Protein AF-A0A813KGW4-F1 (afdb_monomer_lite)

Secondary structure (DSSP, 8-state):
--SEETTTTEE--EE----B-SSHHHH-TTS-TTTHHHHHHHHHHHPBPHHHHHHHHHHHHHSSGGGTS--SEE-TT--EE---GGGG-HHHHHHHHHHHHHHHHHHHHHHHHHHHTTSS---

Foldseek 3Di:
DAQADPVVRDGHEAEDAWQALPCCLVPPPPDDNVCSVVVNVVSVVGHDYPVSSVVQVVCLVPDPLRNVDSAHYAYNVRDGDDDPPCVVPPVSVVVVVVVVVVVCVVVVVVVVVVVVVVPPDDD

Structure (mmCIF, N/CA/C/O backbone):
data_AF-A0A813KGW4-F1
#
_entry.id   AF-A0A813KGW4-F1
#
loop_
_atom_site.group_PDB
_atom_site.id
_atom_site.type_symbol
_atom_site.label_atom_id
_atom_site.label_alt_id
_atom_site.label_comp_id
_atom_site.label_asym_id
_atom_site.label_entity_id
_atom_site.label_seq_id
_atom_site.pdbx_PDB_ins_code
_atom_site.Cartn_x
_atom_site.Cartn_y
_atom_site.Cartn_z
_atom_site.occupancy
_atom_site.B_iso_or_equiv
_atom_site.auth_seq_id
_atom_site.auth_comp_id
_atom_site.auth_asym_id
_atom_site.auth_atom_id
_atom_site.pdbx_PDB_model_num
ATOM 1 N N . MET A 1 1 ? 3.018 -9.235 -14.649 1.00 46.03 1 MET A N 1
ATOM 2 C CA . MET A 1 1 ? 4.415 -8.961 -14.248 1.00 46.03 1 MET A CA 1
ATOM 3 C C . MET A 1 1 ? 4.782 -9.861 -13.085 1.00 46.03 1 MET A C 1
ATOM 5 O O . MET A 1 1 ? 3.956 -10.038 -12.197 1.00 46.03 1 MET A O 1
ATOM 9 N N . ALA A 1 2 ? 5.957 -10.489 -13.125 1.00 46.50 2 ALA A N 1
ATOM 10 C CA . ALA A 1 2 ? 6.396 -11.385 -12.062 1.00 46.50 2 ALA A CA 1
ATOM 11 C C . ALA A 1 2 ? 6.727 -10.569 -10.803 1.00 46.50 2 ALA A C 1
ATOM 13 O O . ALA A 1 2 ? 7.551 -9.664 -10.851 1.00 46.50 2 ALA A O 1
ATOM 14 N N . SER A 1 3 ? 6.102 -10.908 -9.675 1.00 58.28 3 SER A N 1
ATOM 15 C CA . SER A 1 3 ? 6.381 -10.362 -8.337 1.00 58.28 3 SER A CA 1
ATOM 16 C C . SER A 1 3 ? 7.740 -10.804 -7.776 1.00 58.28 3 SER A C 1
ATOM 18 O O . SER A 1 3 ? 8.011 -10.622 -6.595 1.00 58.28 3 SER A O 1
ATOM 20 N N . HIS A 1 4 ? 8.585 -11.407 -8.610 1.00 56.16 4 HIS A N 1
ATOM 21 C CA . HIS A 1 4 ? 9.874 -11.971 -8.260 1.00 56.16 4 HIS A CA 1
ATOM 22 C C . HIS A 1 4 ? 10.875 -11.616 -9.360 1.00 56.16 4 HIS A C 1
ATOM 24 O O . HIS A 1 4 ? 10.611 -11.872 -10.535 1.00 56.16 4 HIS A O 1
ATOM 30 N N . HIS A 1 5 ? 11.995 -11.013 -8.973 1.00 59.47 5 HIS A N 1
ATOM 31 C CA . HIS A 1 5 ? 13.144 -10.729 -9.821 1.00 59.47 5 HIS A CA 1
ATOM 32 C C . HIS A 1 5 ? 14.159 -11.868 -9.636 1.00 59.47 5 HIS A C 1
ATOM 34 O O . HIS A 1 5 ? 14.980 -11.805 -8.715 1.00 59.47 5 HIS A O 1
ATOM 40 N N . PRO A 1 6 ? 14.103 -12.933 -10.461 1.00 57.66 6 PRO A N 1
ATOM 41 C CA . PRO A 1 6 ? 14.844 -14.171 -10.215 1.00 57.66 6 PRO A CA 1
ATOM 42 C C . PRO A 1 6 ? 16.362 -13.965 -10.190 1.00 57.66 6 PRO A C 1
ATOM 44 O O . PRO A 1 6 ? 17.053 -14.617 -9.417 1.00 57.66 6 PRO A O 1
ATOM 47 N N . GLU A 1 7 ? 16.883 -13.008 -10.961 1.00 68.12 7 GLU A N 1
ATOM 48 C CA . GLU A 1 7 ? 18.320 -12.699 -10.996 1.00 68.12 7 GLU A CA 1
ATOM 49 C C . GLU A 1 7 ? 18.821 -12.001 -9.725 1.00 68.12 7 GLU A C 1
ATOM 51 O O . GLU A 1 7 ? 19.994 -12.099 -9.384 1.00 68.12 7 GLU A O 1
ATOM 56 N N . ALA A 1 8 ? 17.928 -11.318 -9.004 1.00 71.31 8 ALA A N 1
ATOM 57 C CA . ALA A 1 8 ? 18.258 -10.622 -7.761 1.00 71.31 8 ALA A CA 1
ATOM 58 C C . ALA A 1 8 ? 17.799 -11.406 -6.520 1.00 71.31 8 ALA A C 1
ATOM 60 O O . ALA A 1 8 ? 18.099 -11.008 -5.399 1.00 71.31 8 ALA A O 1
ATOM 61 N N . ASN A 1 9 ? 17.057 -12.506 -6.711 1.00 75.56 9 ASN A N 1
ATOM 62 C CA . ASN A 1 9 ? 16.358 -13.240 -5.657 1.00 75.56 9 ASN A CA 1
ATOM 63 C C . ASN A 1 9 ? 15.509 -12.323 -4.746 1.00 75.56 9 ASN A C 1
ATOM 65 O O . ASN A 1 9 ? 15.440 -12.509 -3.531 1.00 75.56 9 ASN A O 1
ATOM 69 N N . VAL A 1 10 ? 14.874 -11.305 -5.338 1.00 74.50 10 VAL A N 1
ATOM 70 C CA . VAL A 1 10 ? 14.022 -10.336 -4.630 1.00 74.50 10 VAL A CA 1
ATOM 71 C C . VAL A 1 10 ? 12.576 -10.530 -5.053 1.00 74.50 10 VAL A C 1
ATOM 73 O O . VAL A 1 10 ? 12.288 -10.654 -6.241 1.00 74.50 10 VAL A O 1
ATOM 76 N N . SER A 1 11 ? 11.657 -10.506 -4.091 1.00 74.25 11 SER A N 1
ATOM 77 C CA . SER A 1 11 ? 10.219 -10.459 -4.358 1.00 74.25 11 SER A CA 1
ATOM 78 C C . SER A 1 11 ? 9.639 -9.111 -3.951 1.00 74.25 11 SER A C 1
ATOM 80 O O . SER A 1 11 ? 9.913 -8.621 -2.857 1.00 74.25 11 SER A O 1
ATOM 82 N N . PHE A 1 12 ? 8.805 -8.536 -4.813 1.00 75.69 12 PHE A N 1
ATOM 83 C CA . PHE A 1 12 ? 8.067 -7.310 -4.532 1.00 75.69 12 PHE A CA 1
ATOM 84 C C . PHE A 1 12 ? 6.657 -7.661 -4.073 1.00 75.69 12 PHE A C 1
ATOM 86 O O . PHE A 1 12 ? 5.943 -8.398 -4.757 1.00 75.69 12 PHE A O 1
ATOM 93 N N . ILE A 1 13 ? 6.248 -7.109 -2.930 1.00 76.69 13 ILE A N 1
ATOM 94 C CA . ILE A 1 13 ? 4.896 -7.277 -2.397 1.00 76.69 13 ILE A CA 1
ATOM 95 C C . ILE A 1 13 ? 4.301 -5.938 -1.981 1.00 76.69 13 ILE A C 1
ATOM 97 O O . ILE A 1 13 ? 4.982 -5.100 -1.393 1.00 76.69 13 ILE A O 1
ATOM 101 N N . GLY A 1 14 ? 3.009 -5.761 -2.246 1.00 77.50 14 GLY A N 1
ATOM 102 C CA . GLY A 1 14 ? 2.197 -4.771 -1.550 1.00 77.50 14 GLY A CA 1
ATOM 103 C C . GLY A 1 14 ? 1.648 -5.342 -0.241 1.00 77.50 14 GLY A C 1
ATOM 104 O O . GLY A 1 14 ? 1.470 -6.554 -0.084 1.00 77.50 14 GLY A O 1
ATOM 105 N N . THR A 1 15 ? 1.336 -4.473 0.712 1.00 79.19 15 THR A N 1
ATOM 106 C CA . THR A 1 15 ? 0.709 -4.852 1.983 1.00 79.19 15 THR A CA 1
ATOM 107 C C . THR A 1 15 ? -0.484 -3.949 2.269 1.00 79.19 15 THR A C 1
ATOM 109 O O . THR A 1 15 ? -0.467 -2.752 1.990 1.00 79.19 15 THR A O 1
ATOM 112 N N . PHE A 1 16 ? -1.541 -4.527 2.836 1.00 83.50 16 PHE A N 1
ATOM 113 C CA . PHE A 1 16 ? -2.665 -3.781 3.389 1.00 83.50 16 PHE A CA 1
ATOM 114 C C . PHE A 1 16 ? -3.043 -4.395 4.744 1.00 83.50 16 PHE A C 1
ATOM 116 O O . PHE A 1 16 ? -3.915 -5.265 4.813 1.00 83.50 16 PHE A O 1
ATOM 123 N N . PRO A 1 17 ? -2.395 -3.980 5.847 1.00 77.25 17 PRO A N 1
ATOM 124 C CA . PRO A 1 17 ? -2.669 -4.540 7.175 1.00 77.25 17 PRO A CA 1
ATOM 125 C C . PRO A 1 17 ? -4.045 -4.124 7.725 1.00 77.25 17 PRO A C 1
ATOM 127 O O . PRO A 1 17 ? -4.452 -4.603 8.779 1.00 77.25 17 PRO A O 1
ATOM 130 N N . GLY A 1 18 ? -4.750 -3.225 7.035 1.00 82.44 18 GLY A N 1
ATOM 131 C CA . GLY A 1 18 ? -5.985 -2.597 7.483 1.00 82.44 18 GLY A CA 1
ATOM 132 C C . GLY A 1 18 ? -5.840 -1.083 7.599 1.00 82.44 18 GLY A C 1
ATOM 133 O O . GLY A 1 18 ? -4.818 -0.502 7.233 1.00 82.44 18 GLY A O 1
ATOM 134 N N . ILE A 1 19 ? -6.890 -0.446 8.106 1.00 85.00 19 ILE A N 1
ATOM 135 C CA . ILE A 1 19 ? -6.919 0.997 8.354 1.00 85.00 19 ILE A CA 1
ATOM 136 C C . ILE A 1 19 ? -6.155 1.261 9.649 1.00 85.00 19 ILE A C 1
ATOM 138 O O . ILE A 1 19 ? -6.451 0.645 10.668 1.00 85.00 19 ILE A O 1
ATOM 142 N N . VAL A 1 20 ? -5.165 2.148 9.617 1.00 85.88 20 VAL A N 1
ATOM 143 C CA . VAL A 1 20 ? -4.364 2.510 10.794 1.00 85.88 20 VAL A CA 1
ATOM 144 C C . VAL A 1 20 ? -4.780 3.900 11.237 1.00 85.88 20 VAL A C 1
ATOM 146 O O . VAL A 1 20 ? -4.812 4.801 10.406 1.00 85.88 20 VAL A O 1
ATOM 149 N N . ALA A 1 21 ? -5.059 4.073 12.529 1.00 75.88 21 ALA A N 1
ATOM 150 C CA . ALA A 1 21 ? -5.458 5.357 13.100 1.00 75.88 21 ALA A CA 1
ATOM 151 C C . ALA A 1 21 ? -4.267 6.332 13.153 1.00 75.88 21 ALA A C 1
ATOM 153 O O . ALA A 1 21 ? -3.669 6.546 14.205 1.00 75.88 21 ALA A O 1
ATOM 154 N N . THR A 1 22 ? -3.885 6.894 12.006 1.00 74.19 22 THR A N 1
ATOM 155 C CA . THR A 1 22 ? -2.765 7.845 11.871 1.00 74.19 22 THR A CA 1
ATOM 156 C C . THR A 1 22 ? -3.231 9.297 11.795 1.00 74.19 22 THR A C 1
ATOM 158 O O . THR A 1 22 ? -2.411 10.198 11.632 1.00 74.19 22 THR A O 1
ATOM 161 N N . GLY A 1 23 ? -4.542 9.543 11.901 1.00 73.31 23 GLY A N 1
ATOM 162 C CA . GLY A 1 23 ? -5.118 10.881 11.766 1.00 73.31 23 GLY A CA 1
ATOM 163 C C . GLY A 1 23 ? -5.067 11.403 10.329 1.00 73.31 23 GLY A C 1
ATOM 164 O O . GLY A 1 23 ? -5.184 12.609 10.112 1.00 73.31 23 GLY A O 1
ATOM 165 N N . LEU A 1 24 ? -4.894 10.524 9.332 1.00 76.94 24 LEU A N 1
ATOM 166 C CA . LEU A 1 24 ? -4.813 10.897 7.917 1.00 76.94 24 LEU A CA 1
ATOM 167 C C . LEU A 1 24 ? -6.082 11.626 7.459 1.00 76.94 24 LEU A C 1
ATOM 169 O O . LEU A 1 24 ? -6.011 12.585 6.700 1.00 76.94 24 LEU A O 1
ATOM 173 N N . VAL A 1 25 ? -7.254 11.214 7.934 1.00 81.31 25 VAL A N 1
ATOM 174 C CA . VAL A 1 25 ? -8.524 11.873 7.601 1.00 81.31 25 VAL A CA 1
ATOM 175 C C . VAL A 1 25 ? -8.609 13.280 8.197 1.00 81.31 25 VAL A C 1
ATOM 177 O O . VAL A 1 25 ? -9.101 14.200 7.546 1.00 81.31 25 VAL A O 1
ATOM 180 N N . GLU A 1 26 ? -8.130 13.449 9.429 1.00 75.25 26 GLU A N 1
ATOM 181 C CA . GLU A 1 26 ? -8.182 14.721 10.155 1.00 75.25 26 GLU A CA 1
ATOM 182 C C . GLU A 1 26 ? -7.146 15.721 9.604 1.00 75.25 26 GLU A C 1
ATOM 184 O O . GLU A 1 26 ? -7.426 16.916 9.497 1.00 75.25 26 GLU A O 1
ATOM 189 N N . THR A 1 27 ? -5.972 15.227 9.197 1.00 79.06 27 THR A N 1
ATOM 190 C CA . THR A 1 27 ? -4.832 16.044 8.746 1.00 79.06 27 THR A CA 1
ATOM 191 C C . THR A 1 27 ? -4.747 16.218 7.231 1.00 79.06 27 THR A C 1
ATOM 193 O O . THR A 1 27 ? -4.232 17.236 6.762 1.00 79.06 27 THR A O 1
ATOM 196 N N . SER A 1 28 ? -5.259 15.273 6.436 1.00 73.81 28 SER A N 1
ATOM 197 C CA . SER A 1 28 ? -5.247 15.413 4.982 1.00 73.81 28 SER A CA 1
ATOM 198 C C . SER A 1 28 ? -6.266 16.462 4.544 1.00 73.81 28 SER A C 1
ATOM 200 O O . SER A 1 28 ? -7.443 16.445 4.906 1.00 73.81 28 SER A O 1
ATOM 202 N N . LYS A 1 29 ? -5.827 17.386 3.688 1.00 79.56 29 LYS A N 1
ATOM 203 C CA . LYS A 1 29 ? -6.720 18.350 3.027 1.00 79.56 29 LYS A CA 1
ATOM 204 C C . LYS A 1 29 ? -7.537 17.717 1.892 1.00 79.56 29 LYS A C 1
ATOM 206 O O . LYS A 1 29 ? -8.169 18.433 1.125 1.00 79.56 29 LYS A O 1
ATOM 211 N N . THR A 1 30 ? -7.533 16.388 1.800 1.00 84.50 30 THR A N 1
ATOM 212 C CA . THR A 1 30 ? -8.231 15.599 0.781 1.00 84.50 30 THR A CA 1
ATOM 213 C C . THR A 1 30 ? -9.747 15.719 0.905 1.00 84.50 30 THR A C 1
ATOM 215 O O . THR A 1 30 ? -10.449 15.703 -0.102 1.00 84.50 30 THR A O 1
ATOM 218 N N . PHE A 1 31 ? -10.261 15.866 2.130 1.00 85.81 31 PHE A N 1
ATOM 219 C CA . PHE A 1 31 ? -11.697 15.942 2.390 1.00 85.81 31 PHE A CA 1
ATOM 220 C C . PHE A 1 31 ? -12.139 17.360 2.779 1.00 85.81 31 PHE A C 1
ATOM 222 O O . PHE A 1 31 ? -11.382 18.073 3.455 1.00 85.81 31 PHE A O 1
ATOM 229 N N . PRO A 1 32 ? -13.372 17.770 2.419 1.00 89.50 32 PRO A N 1
ATOM 230 C CA . PRO A 1 32 ? -13.979 19.000 2.921 1.00 89.50 32 PRO A CA 1
ATOM 231 C C . PRO A 1 32 ? -14.011 19.033 4.454 1.00 89.50 32 PRO A C 1
ATOM 233 O O . PRO A 1 32 ? -14.276 18.015 5.091 1.00 89.50 32 PRO A O 1
ATOM 236 N N . GLU A 1 33 ? -13.781 20.204 5.052 1.00 89.88 33 GLU A N 1
ATOM 237 C CA . GLU A 1 33 ? -13.631 20.353 6.511 1.00 89.88 33 GLU A CA 1
ATOM 238 C C . GLU A 1 33 ? -14.843 19.863 7.307 1.00 89.88 33 GLU A C 1
ATOM 240 O O . GLU A 1 33 ? -14.679 19.243 8.353 1.00 89.88 33 GLU A O 1
ATOM 245 N N . TRP A 1 34 ? -16.054 20.054 6.781 1.00 90.00 34 TRP A N 1
ATOM 246 C CA . TRP A 1 34 ? -17.287 19.602 7.428 1.00 90.00 34 TRP A CA 1
ATOM 247 C C . TRP A 1 34 ? -17.423 18.072 7.486 1.00 90.00 34 TRP A C 1
ATOM 249 O O . TRP A 1 34 ? -18.133 17.553 8.343 1.00 90.00 34 TRP A O 1
ATOM 259 N N . LEU A 1 35 ? -16.752 17.341 6.589 1.00 89.88 35 LEU A N 1
ATOM 260 C CA . LEU A 1 35 ? -16.848 15.885 6.479 1.00 89.88 35 LEU A CA 1
ATOM 261 C C . LEU A 1 35 ? -15.803 15.166 7.350 1.00 89.88 35 LEU A C 1
ATOM 263 O O . LEU A 1 35 ? -16.037 14.042 7.800 1.00 89.88 35 LEU A O 1
ATOM 267 N N . ARG A 1 36 ? -14.667 15.819 7.631 1.00 89.62 36 ARG A N 1
ATOM 268 C CA . ARG A 1 36 ? -13.552 15.229 8.393 1.00 89.62 36 ARG A CA 1
ATOM 269 C C . ARG A 1 36 ? -13.953 14.700 9.776 1.00 89.62 36 ARG A C 1
ATOM 271 O O . ARG A 1 36 ? -13.530 13.590 10.084 1.00 89.62 36 ARG A O 1
ATOM 278 N N . PRO A 1 37 ? -14.788 15.382 10.589 1.00 87.81 37 PRO A N 1
ATOM 279 C CA . PRO A 1 37 ? -15.187 14.858 11.898 1.00 87.81 37 PRO A CA 1
ATOM 280 C C . PRO A 1 37 ? -15.951 13.531 11.807 1.00 87.81 37 PRO A C 1
ATOM 282 O O . PRO A 1 37 ? -15.746 12.634 12.623 1.00 87.81 37 PRO A O 1
ATOM 285 N N . PHE A 1 38 ? -16.811 13.381 10.795 1.00 88.69 38 PHE A N 1
ATOM 286 C CA . PHE A 1 38 ? -17.572 12.150 10.579 1.00 88.69 38 PHE A CA 1
ATOM 287 C C . PHE A 1 38 ? -16.660 11.005 10.150 1.00 88.69 38 PHE A C 1
ATOM 289 O O . PHE A 1 38 ? -16.729 9.916 10.717 1.00 88.69 38 PHE A O 1
ATOM 296 N N . LEU A 1 39 ? -15.777 11.265 9.184 1.00 87.12 39 LEU A N 1
ATOM 297 C CA . LEU A 1 39 ? -14.833 10.267 8.693 1.00 87.12 39 LEU A CA 1
ATOM 298 C C . LEU A 1 39 ? -13.804 9.878 9.764 1.00 87.12 39 LEU A C 1
ATOM 300 O O . LEU A 1 39 ? -13.513 8.697 9.900 1.00 87.12 39 LEU A O 1
ATOM 304 N N . GLY A 1 40 ? -13.311 10.827 10.564 1.00 86.12 40 GLY A N 1
ATOM 305 C CA . GLY A 1 40 ? -12.363 10.553 11.649 1.00 86.12 40 GLY A CA 1
ATOM 306 C C . GLY A 1 40 ? -12.986 9.720 12.772 1.00 86.12 40 GLY A C 1
ATOM 307 O O . GLY A 1 40 ? -12.345 8.830 13.327 1.00 86.12 40 GLY A O 1
ATOM 308 N N . ASN A 1 41 ? -14.270 9.933 13.076 1.00 86.06 41 ASN A N 1
ATOM 309 C CA . ASN A 1 41 ? -14.995 9.069 14.010 1.00 86.06 41 ASN A CA 1
ATOM 310 C C . ASN A 1 41 ? -15.274 7.680 13.424 1.00 86.06 41 ASN A C 1
ATOM 312 O O . ASN A 1 41 ? -15.145 6.688 14.138 1.00 86.06 41 ASN A O 1
ATOM 316 N N . ALA A 1 42 ? -15.617 7.590 12.137 1.00 86.62 42 ALA A N 1
ATOM 317 C CA . ALA A 1 42 ? -15.794 6.307 11.463 1.00 86.62 42 ALA A CA 1
ATOM 318 C C . ALA A 1 42 ? -14.479 5.509 11.403 1.00 86.62 42 ALA A C 1
ATOM 320 O O . ALA A 1 42 ? -14.483 4.307 11.659 1.00 86.62 42 ALA A O 1
ATOM 321 N N . GLU A 1 43 ? -13.352 6.178 11.142 1.00 86.44 43 GLU A N 1
ATOM 322 C CA . GLU A 1 43 ? -12.008 5.595 11.164 1.00 86.44 43 GLU A CA 1
ATOM 323 C C . GLU A 1 43 ? -11.722 4.943 12.521 1.00 86.44 43 GLU A C 1
ATOM 325 O O . GLU A 1 43 ? -11.339 3.778 12.564 1.00 86.44 43 GLU A O 1
ATOM 330 N N . LYS A 1 44 ? -12.008 5.630 13.635 1.00 83.25 44 LYS A N 1
ATOM 331 C CA . LYS A 1 44 ? -11.788 5.106 14.999 1.00 83.25 44 LYS A CA 1
ATOM 332 C C . LYS A 1 44 ? -12.539 3.801 15.297 1.00 83.25 44 LYS A C 1
ATOM 334 O O . LYS A 1 44 ? -12.099 3.049 16.160 1.00 83.25 44 LYS A O 1
ATOM 339 N N . LEU A 1 45 ? -13.643 3.513 14.601 1.00 85.44 45 LEU A N 1
ATOM 340 C CA . LEU A 1 45 ? -14.418 2.278 14.793 1.00 85.44 45 LEU A CA 1
ATOM 341 C C . LEU A 1 45 ? -13.808 1.060 14.091 1.00 85.44 45 LEU A C 1
ATOM 343 O O . LEU A 1 45 ? -14.042 -0.070 14.515 1.00 85.44 45 LEU A O 1
ATOM 347 N N . ILE A 1 46 ? -13.065 1.278 13.006 1.00 85.94 46 ILE A N 1
ATOM 348 C CA . ILE A 1 46 ? -12.556 0.210 12.129 1.00 85.94 46 ILE A CA 1
ATOM 349 C C . ILE A 1 46 ? -11.029 0.138 12.100 1.00 85.94 46 ILE A C 1
ATOM 351 O O . ILE A 1 46 ? -10.468 -0.837 11.597 1.00 85.94 46 ILE A O 1
ATOM 355 N N . ALA A 1 47 ? -10.357 1.165 12.614 1.00 87.38 47 ALA A N 1
ATOM 356 C CA . ALA A 1 47 ? -8.915 1.253 12.609 1.00 87.38 47 ALA A CA 1
ATOM 357 C C . ALA A 1 47 ? -8.278 0.314 13.636 1.00 87.38 47 ALA A C 1
ATOM 359 O O . ALA A 1 47 ? -8.779 0.096 14.740 1.00 87.38 47 ALA A O 1
ATOM 360 N N . ILE A 1 48 ? -7.117 -0.213 13.269 1.00 88.06 48 ILE A N 1
ATOM 361 C CA . ILE A 1 48 ? -6.222 -0.931 14.167 1.00 88.06 48 ILE A CA 1
ATOM 362 C C . ILE A 1 48 ? -5.160 0.017 14.724 1.00 88.06 48 ILE A C 1
ATOM 364 O O . ILE A 1 48 ? -4.841 1.049 14.123 1.00 88.06 48 ILE A O 1
ATOM 368 N N . SER A 1 49 ? -4.586 -0.354 15.870 1.00 87.69 49 SER A N 1
ATOM 369 C CA . SER A 1 49 ? -3.464 0.392 16.434 1.00 87.69 49 SER A CA 1
ATOM 370 C C . SER A 1 49 ? -2.214 0.272 15.543 1.00 87.69 49 SER A C 1
ATOM 372 O O . SER A 1 49 ? -2.053 -0.739 14.839 1.00 87.69 49 SER A O 1
ATOM 374 N N . PRO A 1 50 ? -1.305 1.262 15.576 1.00 87.50 50 PRO A N 1
ATOM 375 C CA . PRO A 1 50 ? -0.027 1.192 14.869 1.00 87.50 50 PRO A CA 1
ATOM 376 C C . PRO A 1 50 ? 0.789 -0.062 15.213 1.00 87.50 50 PRO A C 1
ATOM 378 O O . PRO A 1 50 ? 1.362 -0.686 14.324 1.00 87.50 50 PRO A O 1
ATOM 381 N N . GLU A 1 51 ? 0.780 -0.495 16.474 1.00 89.81 51 GLU A N 1
ATOM 382 C CA . GLU A 1 51 ? 1.500 -1.687 16.939 1.00 89.81 51 GLU A CA 1
ATOM 383 C C . GLU A 1 51 ? 0.938 -2.950 16.285 1.00 89.81 51 GLU A C 1
ATOM 385 O O . GLU A 1 51 ? 1.689 -3.776 15.766 1.00 89.81 51 GLU A O 1
ATOM 390 N N . LYS A 1 52 ? -0.395 -3.082 16.242 1.00 87.81 52 LYS A N 1
ATOM 391 C CA . LYS A 1 52 ? -1.054 -4.210 15.575 1.00 87.81 52 LYS A CA 1
ATOM 392 C C . LYS A 1 52 ? -0.771 -4.211 14.072 1.00 87.81 52 LYS A C 1
ATOM 394 O O . LYS A 1 52 ? -0.548 -5.273 13.497 1.00 87.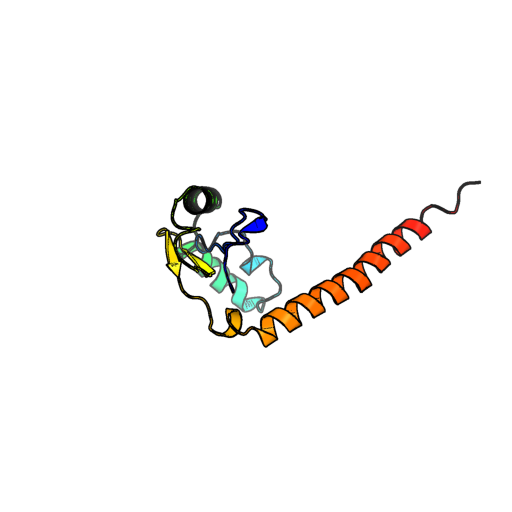81 52 LYS A O 1
ATOM 399 N N . SER A 1 53 ? -0.734 -3.036 13.444 1.00 88.12 53 SER A N 1
ATOM 400 C CA . SER A 1 53 ? -0.342 -2.890 12.038 1.00 88.12 53 SER A CA 1
ATOM 401 C C . SER A 1 53 ? 1.103 -3.334 11.786 1.00 88.12 53 SER A C 1
ATOM 403 O O . SER A 1 53 ? 1.369 -4.037 10.807 1.00 88.12 53 SER A O 1
ATOM 405 N N . GLY A 1 54 ? 2.024 -2.987 12.692 1.00 88.62 54 GLY A N 1
ATOM 406 C CA . GLY A 1 54 ? 3.417 -3.432 12.656 1.00 88.62 54 GLY A CA 1
ATOM 407 C C . GLY A 1 54 ? 3.540 -4.953 12.752 1.00 88.62 54 GLY A C 1
ATOM 408 O O . GLY A 1 54 ? 4.178 -5.570 11.902 1.00 88.62 54 GLY A O 1
ATOM 409 N N . VAL A 1 55 ? 2.843 -5.573 13.712 1.00 90.12 55 VAL A N 1
ATOM 410 C CA . VAL A 1 55 ? 2.800 -7.041 13.851 1.00 90.12 55 VAL A CA 1
ATOM 411 C C . VAL A 1 55 ? 2.293 -7.705 12.569 1.00 90.12 55 VAL A C 1
ATOM 413 O O . VAL A 1 55 ? 2.882 -8.684 12.109 1.00 90.12 55 VAL A O 1
ATOM 416 N N . LEU A 1 56 ? 1.238 -7.168 11.951 1.00 86.94 56 LEU A N 1
ATOM 417 C CA . LEU A 1 56 ? 0.697 -7.702 10.699 1.00 86.94 56 LEU A CA 1
ATOM 418 C C . LEU A 1 56 ? 1.688 -7.571 9.537 1.00 86.94 56 LEU A C 1
ATOM 420 O O . LEU A 1 56 ? 1.867 -8.532 8.792 1.00 86.94 56 LEU A O 1
ATOM 424 N N . HIS A 1 57 ? 2.384 -6.439 9.413 1.00 86.81 57 HIS A N 1
ATOM 425 C CA . HIS A 1 57 ? 3.447 -6.265 8.420 1.00 86.81 57 HIS A CA 1
ATOM 426 C C . HIS A 1 57 ? 4.564 -7.297 8.587 1.00 86.81 57 HIS A C 1
ATOM 428 O O . HIS A 1 57 ? 4.918 -7.978 7.624 1.00 86.81 57 HIS A O 1
ATOM 434 N N . THR A 1 58 ? 5.086 -7.462 9.804 1.00 87.56 58 THR A N 1
ATOM 435 C CA . THR A 1 58 ? 6.130 -8.455 10.089 1.00 87.56 58 THR A CA 1
ATOM 436 C C . THR A 1 58 ? 5.638 -9.873 9.816 1.00 87.56 58 THR A C 1
ATOM 438 O O . THR A 1 58 ? 6.386 -10.689 9.282 1.00 87.56 58 THR A O 1
ATOM 441 N N . THR A 1 59 ? 4.373 -10.169 10.111 1.00 85.00 59 THR A N 1
ATOM 442 C CA . THR A 1 59 ? 3.779 -11.486 9.842 1.00 85.00 59 THR A CA 1
ATOM 443 C C . THR A 1 59 ? 3.686 -11.753 8.340 1.00 85.00 59 THR A C 1
ATOM 445 O O . THR A 1 59 ? 4.063 -12.828 7.889 1.00 85.00 59 THR A O 1
ATOM 448 N N . ILE A 1 60 ? 3.250 -10.772 7.544 1.00 80.06 60 ILE A N 1
ATOM 449 C CA . ILE A 1 60 ? 3.202 -10.894 6.081 1.00 80.06 60 ILE A CA 1
ATOM 450 C C . ILE A 1 60 ? 4.609 -11.126 5.520 1.00 80.06 60 ILE A C 1
ATOM 452 O O . ILE A 1 60 ? 4.806 -12.081 4.769 1.00 80.06 60 ILE A O 1
ATOM 456 N N . LEU A 1 61 ? 5.581 -10.298 5.920 1.00 80.38 61 LEU A N 1
ATOM 457 C CA . LEU A 1 61 ? 6.965 -10.354 5.437 1.00 80.38 61 LEU A CA 1
ATOM 458 C C . LEU A 1 61 ? 7.687 -11.651 5.815 1.00 80.38 61 LEU A C 1
ATOM 460 O O . LEU A 1 61 ? 8.489 -12.149 5.034 1.00 80.38 61 LEU A O 1
ATOM 464 N N . SER A 1 62 ? 7.414 -12.192 7.003 1.00 82.69 62 SER A N 1
ATOM 465 C CA . SER A 1 62 ? 8.021 -13.443 7.479 1.00 82.69 62 SER A CA 1
ATOM 466 C C . SER A 1 62 ? 7.267 -14.700 7.041 1.00 82.69 62 SER A C 1
ATOM 468 O O . SER A 1 62 ? 7.777 -15.809 7.203 1.00 82.69 62 SER A O 1
ATOM 470 N N . SER A 1 63 ? 6.058 -14.560 6.491 1.00 76.38 63 SER A N 1
ATOM 471 C CA . SER A 1 63 ? 5.300 -15.706 6.000 1.00 76.38 63 SER A CA 1
ATOM 472 C C . SER A 1 63 ? 5.930 -16.289 4.726 1.00 76.38 63 SER A C 1
ATOM 474 O O . SER A 1 63 ? 6.572 -15.570 3.964 1.00 76.38 63 SER A O 1
ATOM 476 N N . PRO A 1 64 ? 5.721 -17.583 4.432 1.00 74.94 64 PRO A N 1
ATOM 477 C CA . PRO A 1 64 ? 6.201 -18.199 3.194 1.00 74.94 64 PRO A CA 1
ATOM 478 C C . PRO A 1 64 ? 5.324 -17.865 1.970 1.00 74.94 64 PRO A C 1
ATOM 480 O O . PRO A 1 64 ? 5.615 -18.314 0.863 1.00 74.94 64 PRO A O 1
ATOM 483 N N . ASN A 1 65 ? 4.240 -17.103 2.150 1.00 68.38 65 ASN A N 1
ATOM 484 C CA . ASN A 1 65 ? 3.232 -16.810 1.126 1.00 68.38 65 ASN A CA 1
ATOM 485 C C . ASN A 1 65 ? 3.622 -15.748 0.066 1.00 68.38 65 ASN A C 1
ATOM 487 O O . ASN A 1 65 ? 3.192 -15.913 -1.078 1.00 68.38 65 ASN A O 1
ATOM 491 N N . PRO A 1 66 ? 4.420 -14.698 0.368 1.00 64.62 66 PRO A N 1
ATOM 492 C CA . PRO A 1 66 ? 4.869 -13.655 -0.561 1.00 64.62 66 PRO A CA 1
ATOM 493 C C . PRO A 1 66 ? 5.469 -14.151 -1.876 1.00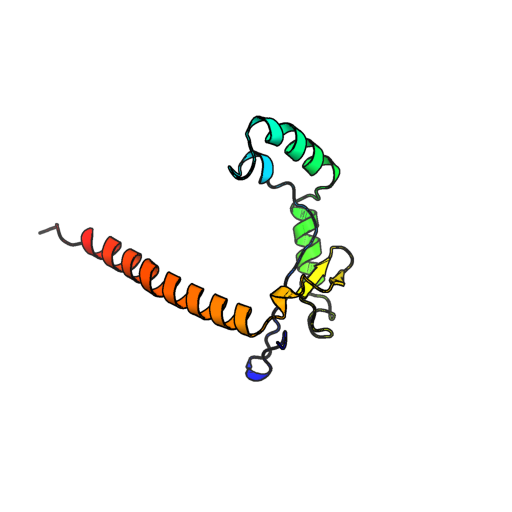 64.62 66 PRO A C 1
ATOM 495 O O . PRO A 1 66 ? 5.360 -13.467 -2.888 1.00 64.62 66 PRO A O 1
ATOM 498 N N . ALA A 1 67 ? 6.074 -15.341 -1.879 1.00 62.41 67 ALA A N 1
ATOM 499 C CA . ALA A 1 67 ? 6.712 -15.927 -3.057 1.00 62.41 67 ALA A CA 1
ATOM 500 C C . ALA A 1 67 ? 5.841 -16.963 -3.793 1.00 62.41 67 ALA A C 1
ATOM 502 O O . ALA A 1 67 ? 6.177 -17.370 -4.900 1.00 62.41 67 ALA A O 1
ATOM 503 N N . GLN A 1 68 ? 4.734 -17.415 -3.195 1.00 63.81 68 GLN A N 1
ATOM 504 C CA . GLN A 1 68 ? 3.963 -18.553 -3.717 1.00 63.81 68 GLN A CA 1
ATOM 505 C C . GLN A 1 68 ? 2.865 -18.158 -4.701 1.00 63.81 68 GLN A C 1
ATOM 507 O O . GLN A 1 68 ? 2.331 -19.007 -5.414 1.00 63.81 68 GLN A O 1
ATOM 512 N N . ARG A 1 69 ? 2.477 -16.885 -4.720 1.00 59.00 69 ARG A N 1
ATOM 513 C CA . ARG A 1 69 ? 1.424 -16.381 -5.597 1.00 59.00 69 ARG A CA 1
ATOM 514 C C . ARG A 1 69 ? 1.847 -15.022 -6.159 1.00 59.00 69 ARG A C 1
ATOM 516 O O . ARG A 1 69 ? 2.500 -14.261 -5.447 1.00 59.00 69 ARG A O 1
ATOM 523 N N . PRO A 1 70 ? 1.454 -14.683 -7.397 1.00 56.56 70 PRO A N 1
ATOM 524 C CA . PRO A 1 70 ? 1.539 -13.319 -7.905 1.00 56.56 70 PRO A CA 1
ATOM 525 C C . PRO A 1 70 ? 0.479 -12.477 -7.184 1.00 56.56 70 PRO A C 1
ATOM 527 O O . PRO A 1 70 ? -0.600 -12.201 -7.704 1.00 56.56 70 PRO A O 1
ATOM 530 N N . VAL A 1 71 ? 0.742 -12.173 -5.916 1.00 57.69 71 VAL A N 1
ATOM 531 C CA . VAL A 1 71 ? -0.158 -11.412 -5.059 1.00 57.69 71 VAL A CA 1
ATOM 532 C C . VAL A 1 71 ? 0.196 -9.945 -5.169 1.00 57.69 71 VAL A C 1
ATOM 534 O O . VAL A 1 71 ? 1.359 -9.583 -5.015 1.00 57.69 71 VAL A O 1
ATOM 537 N N . THR A 1 72 ? -0.799 -9.088 -5.378 1.00 59.66 72 THR A N 1
ATOM 538 C CA . THR A 1 72 ? -0.545 -7.646 -5.378 1.00 59.66 72 THR A CA 1
ATOM 539 C C . THR A 1 72 ? -0.558 -7.058 -3.973 1.00 59.66 72 THR A C 1
ATOM 541 O O . THR A 1 72 ? 0.229 -6.158 -3.703 1.00 59.66 72 THR A O 1
ATOM 544 N N . TYR A 1 73 ? -1.383 -7.579 -3.057 1.00 65.94 73 TYR A N 1
ATOM 545 C CA . TYR A 1 73 ? -1.251 -7.258 -1.638 1.00 65.94 73 TYR A CA 1
ATOM 546 C C . TYR A 1 73 ? -1.786 -8.350 -0.701 1.00 65.94 73 TYR A C 1
ATOM 548 O O . TYR A 1 73 ? -2.730 -9.073 -1.030 1.00 65.94 73 TYR A O 1
ATOM 556 N N . PHE A 1 74 ? -1.193 -8.448 0.490 1.00 71.62 74 PHE A N 1
ATOM 557 C CA . PHE A 1 74 ? -1.688 -9.292 1.583 1.00 71.62 74 PHE A CA 1
ATOM 558 C C . PHE A 1 74 ? -2.555 -8.483 2.543 1.00 71.62 74 PHE A C 1
ATOM 560 O O . PHE A 1 74 ? -2.187 -7.367 2.921 1.00 71.62 74 PHE A O 1
ATOM 567 N N . ASN A 1 75 ? -3.698 -9.050 2.938 1.00 72.19 75 ASN A N 1
ATOM 568 C CA . ASN A 1 75 ? -4.559 -8.464 3.964 1.00 72.19 75 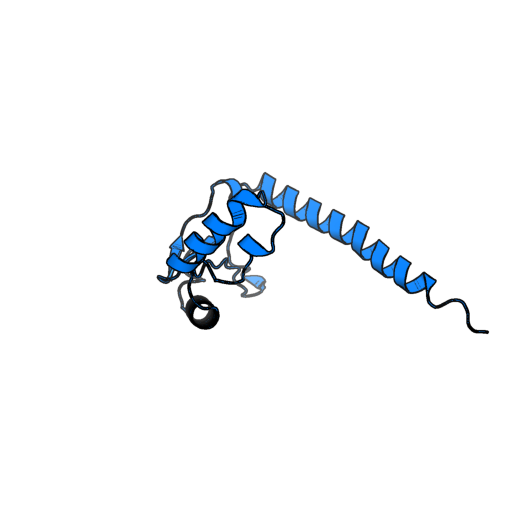ASN A CA 1
ATOM 569 C C . ASN A 1 75 ? -4.143 -8.896 5.384 1.00 72.19 75 ASN A C 1
ATOM 571 O O . ASN A 1 75 ? -3.251 -9.723 5.576 1.00 72.19 75 ASN A O 1
ATOM 575 N N . SER A 1 76 ? -4.846 -8.376 6.391 1.00 71.44 76 SER A N 1
ATOM 576 C CA . SER A 1 76 ? -4.669 -8.740 7.804 1.00 71.44 76 SER A CA 1
ATOM 577 C C . SER A 1 76 ? -4.871 -10.231 8.124 1.00 71.44 76 SER A C 1
ATOM 579 O O . SER A 1 76 ? -4.426 -10.679 9.176 1.00 71.44 76 SER A O 1
ATOM 581 N N . ASN A 1 77 ? -5.497 -11.003 7.230 1.00 75.31 77 ASN A N 1
ATOM 582 C CA . ASN A 1 77 ? -5.693 -12.451 7.362 1.00 75.31 77 ASN A CA 1
ATOM 583 C C . ASN A 1 77 ? -4.619 -13.267 6.617 1.00 75.31 77 ASN A C 1
ATOM 585 O O . ASN A 1 77 ? -4.757 -14.481 6.494 1.00 75.31 77 ASN A O 1
ATOM 589 N N . LEU A 1 78 ? -3.570 -12.619 6.091 1.00 69.44 78 LEU A N 1
ATOM 590 C CA . LEU A 1 78 ? -2.538 -13.229 5.236 1.00 69.44 78 LEU A CA 1
ATOM 591 C C . LEU A 1 78 ? -3.089 -13.826 3.932 1.00 69.44 78 LEU A C 1
ATOM 593 O O . LEU A 1 78 ? -2.428 -14.632 3.272 1.00 69.44 78 LEU A O 1
ATOM 597 N N . GLU A 1 79 ? -4.288 -13.411 3.532 1.00 72.38 79 GLU A N 1
ATOM 598 C CA . GLU A 1 79 ? -4.877 -13.795 2.261 1.00 72.38 79 GLU A CA 1
ATOM 599 C C . GLU A 1 79 ? -4.310 -12.895 1.176 1.00 72.38 79 GLU A C 1
ATOM 601 O O . GLU A 1 79 ? -4.412 -11.664 1.235 1.00 72.38 79 GLU A O 1
ATOM 606 N N . GLY A 1 80 ? -3.744 -13.524 0.153 1.00 71.88 80 GLY A N 1
ATOM 607 C CA . GLY A 1 80 ? -3.368 -12.801 -1.039 1.00 71.88 80 GLY A CA 1
ATOM 608 C C . GLY A 1 80 ? -4.600 -12.391 -1.833 1.00 71.88 80 GLY A C 1
ATOM 609 O O . GLY A 1 80 ? -5.393 -13.252 -2.222 1.00 71.88 80 GLY A O 1
ATOM 610 N N . ARG A 1 81 ? -4.761 -11.088 -2.076 1.00 73.19 81 ARG A N 1
ATOM 611 C CA . ARG A 1 81 ? -5.879 -10.554 -2.856 1.00 73.19 81 ARG A CA 1
ATOM 612 C C . ARG A 1 81 ? -5.415 -10.014 -4.199 1.00 73.19 81 ARG A C 1
ATOM 614 O O . ARG A 1 81 ? -4.326 -9.452 -4.332 1.00 73.19 81 ARG A O 1
ATOM 621 N N . LEU A 1 82 ? -6.276 -10.216 -5.194 1.00 70.31 82 LEU A N 1
ATOM 622 C CA . LEU A 1 82 ? -6.153 -9.540 -6.476 1.00 70.31 82 LEU A CA 1
ATOM 623 C C . LEU A 1 82 ? -6.493 -8.062 -6.276 1.00 70.31 82 LEU A C 1
ATOM 625 O O . LEU A 1 82 ? -7.398 -7.702 -5.525 1.00 70.31 82 LEU A O 1
ATOM 629 N N . THR A 1 83 ? -5.721 -7.223 -6.941 1.00 71.50 83 THR A N 1
ATOM 630 C CA . THR A 1 83 ? -5.893 -5.770 -6.995 1.00 71.50 83 THR A CA 1
ATOM 631 C C . THR A 1 83 ? -6.873 -5.382 -8.109 1.00 71.50 83 THR A C 1
ATOM 633 O O . THR A 1 83 ? -7.407 -6.230 -8.826 1.00 71.50 83 THR A O 1
ATOM 636 N N . ASN A 1 84 ? -7.091 -4.079 -8.264 1.00 80.25 84 ASN A N 1
ATOM 637 C CA . ASN A 1 84 ? -7.731 -3.495 -9.431 1.00 80.25 84 ASN A CA 1
ATOM 638 C C . ASN A 1 84 ? -7.031 -3.948 -10.730 1.00 80.25 84 ASN A C 1
ATOM 640 O O . ASN A 1 84 ? -5.803 -3.985 -10.794 1.00 80.25 84 ASN A O 1
ATOM 644 N N . GLY A 1 85 ? -7.814 -4.240 -11.775 1.00 78.50 85 GLY A N 1
ATOM 645 C CA . GLY A 1 85 ? -7.314 -4.681 -13.082 1.00 78.50 85 GLY A CA 1
ATOM 646 C C . GLY A 1 85 ? -6.248 -3.770 -13.704 1.00 78.50 85 GLY A C 1
ATOM 647 O O . GLY A 1 85 ? -5.331 -4.277 -14.341 1.00 78.50 85 GLY A O 1
ATOM 648 N N . LEU A 1 86 ? -6.304 -2.458 -13.444 1.00 80.88 86 LEU A N 1
ATOM 649 C CA . LEU A 1 86 ? -5.318 -1.479 -13.927 1.00 80.88 86 LEU A CA 1
ATOM 650 C C . LEU A 1 86 ? -3.890 -1.758 -13.444 1.00 80.88 86 LEU A C 1
ATOM 652 O O . LEU A 1 86 ? -2.931 -1.400 -14.113 1.00 80.88 86 LEU A O 1
ATOM 656 N N . ALA A 1 87 ? -3.722 -2.420 -12.301 1.00 75.44 87 ALA A N 1
ATOM 657 C CA . ALA A 1 87 ? -2.395 -2.771 -11.803 1.00 75.44 87 ALA A CA 1
ATOM 658 C C . ALA A 1 87 ? -1.715 -3.888 -12.620 1.00 75.44 87 ALA A C 1
ATOM 660 O O . ALA A 1 87 ? -0.532 -4.159 -12.419 1.00 75.44 87 ALA A O 1
ATOM 661 N N . TYR A 1 88 ? -2.452 -4.551 -13.517 1.00 76.31 88 TYR A N 1
ATOM 662 C CA . TYR A 1 88 ? -1.925 -5.561 -14.436 1.00 76.31 88 TYR A CA 1
ATOM 663 C C . TYR A 1 88 ? -1.789 -5.050 -15.875 1.00 76.31 88 TYR A C 1
ATOM 665 O O . TYR A 1 88 ? -1.332 -5.802 -16.736 1.00 76.31 88 TYR A O 1
ATOM 673 N N . ASP A 1 89 ? -2.176 -3.802 -16.137 1.00 86.19 89 ASP A N 1
ATOM 674 C CA . ASP A 1 89 ? -2.043 -3.163 -17.441 1.00 86.19 89 ASP A CA 1
ATOM 675 C C . ASP A 1 89 ? -0.565 -2.834 -17.703 1.00 86.19 89 ASP A C 1
ATOM 677 O O . ASP A 1 89 ? 0.035 -1.987 -17.038 1.00 86.19 89 ASP A O 1
ATOM 681 N N . ALA A 1 90 ? 0.045 -3.560 -18.643 1.00 87.00 90 ALA A N 1
ATOM 682 C CA . ALA A 1 90 ? 1.469 -3.440 -18.938 1.00 87.00 90 ALA A CA 1
ATOM 683 C C . ALA A 1 90 ? 1.831 -2.068 -19.526 1.00 87.00 90 ALA A C 1
ATOM 685 O O . ALA A 1 90 ? 2.876 -1.520 -19.170 1.00 87.00 90 ALA A O 1
ATOM 686 N N . ASP A 1 91 ? 0.958 -1.507 -20.365 1.00 91.81 91 ASP A N 1
ATOM 687 C CA . ASP A 1 91 ? 1.182 -0.217 -21.015 1.00 91.81 91 ASP A CA 1
ATOM 688 C C . ASP A 1 91 ? 1.103 0.904 -19.977 1.00 91.81 91 ASP A C 1
ATOM 690 O O . ASP A 1 91 ? 1.966 1.785 -19.930 1.00 91.81 91 ASP A O 1
ATOM 694 N N . PHE A 1 92 ? 0.117 0.828 -19.078 1.00 88.75 92 PHE A N 1
ATOM 695 C CA . PHE A 1 92 ? -0.007 1.767 -17.968 1.00 88.75 92 PHE A CA 1
ATOM 696 C C . PHE A 1 92 ? 1.195 1.700 -17.022 1.00 88.75 92 PHE A C 1
ATOM 698 O O . PHE A 1 92 ? 1.736 2.741 -16.648 1.00 88.75 92 PHE A O 1
ATOM 705 N N . VAL A 1 93 ? 1.643 0.498 -16.643 1.00 86.69 93 VAL A N 1
ATOM 706 C CA . VAL A 1 93 ? 2.797 0.336 -15.745 1.00 86.69 93 VAL A CA 1
ATOM 707 C C . VAL A 1 93 ? 4.075 0.875 -16.385 1.00 86.69 93 VAL A C 1
ATOM 709 O O . VAL A 1 93 ? 4.837 1.574 -15.716 1.00 86.69 93 VAL A O 1
ATOM 712 N N . GLN A 1 94 ? 4.305 0.599 -17.670 1.00 90.62 94 GLN A N 1
ATOM 713 C CA . GLN A 1 94 ? 5.470 1.117 -18.383 1.00 90.62 94 GLN A CA 1
ATOM 714 C C . GLN A 1 94 ? 5.433 2.644 -18.485 1.00 90.62 94 GLN A C 1
ATOM 716 O O . GLN A 1 94 ? 6.428 3.303 -18.183 1.00 90.62 94 GLN A O 1
ATOM 721 N N . TRP A 1 95 ? 4.283 3.211 -18.859 1.00 94.56 95 TRP A N 1
ATOM 722 C CA . TRP A 1 95 ? 4.101 4.658 -18.903 1.00 94.56 95 TRP A CA 1
ATOM 723 C C . TRP A 1 95 ? 4.349 5.301 -17.535 1.00 94.56 95 TRP A C 1
ATOM 725 O O . TRP A 1 95 ? 5.089 6.281 -17.446 1.00 94.56 95 TRP A O 1
ATOM 735 N N . LEU A 1 96 ? 3.775 4.735 -16.468 1.00 92.00 96 LEU A N 1
ATOM 736 C CA . LEU A 1 96 ? 3.920 5.244 -15.107 1.00 92.00 96 LEU A CA 1
ATOM 737 C C . LEU A 1 96 ? 5.384 5.216 -14.664 1.00 92.00 96 LEU A C 1
ATOM 739 O O . LEU A 1 96 ? 5.865 6.199 -14.105 1.00 92.00 96 LEU A O 1
ATOM 743 N N . TRP A 1 97 ? 6.098 4.122 -14.942 1.00 90.88 97 TRP A N 1
ATOM 744 C CA . TRP A 1 97 ? 7.522 4.011 -14.637 1.00 90.88 97 TRP A CA 1
ATOM 745 C C . TRP A 1 97 ? 8.333 5.107 -15.334 1.00 90.88 97 TRP A C 1
ATOM 747 O O . TRP A 1 97 ? 9.043 5.862 -14.673 1.00 90.88 97 TRP A O 1
ATOM 757 N N . SER A 1 98 ? 8.177 5.254 -16.654 1.00 94.38 98 SER A N 1
ATOM 758 C CA . SER A 1 98 ? 8.875 6.291 -17.421 1.00 94.38 98 SER A CA 1
ATOM 759 C C . SER A 1 98 ? 8.530 7.702 -16.944 1.00 94.38 98 SER A C 1
ATOM 761 O O . SER A 1 98 ? 9.416 8.540 -16.817 1.00 94.38 98 SER A O 1
ATOM 763 N N . PHE A 1 99 ? 7.260 7.969 -16.635 1.00 94.38 99 PHE A N 1
ATOM 764 C CA . PHE A 1 99 ? 6.821 9.261 -16.111 1.00 94.38 99 PHE A CA 1
ATOM 765 C C . PHE A 1 99 ? 7.463 9.595 -14.755 1.00 94.38 99 PHE A C 1
ATOM 767 O O . PHE A 1 99 ? 7.841 10.7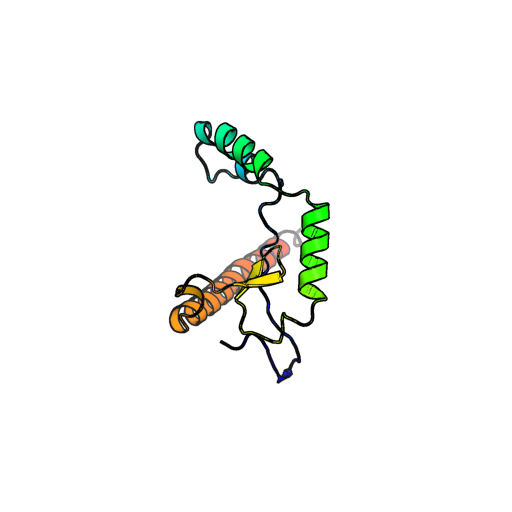46 -14.521 1.00 94.38 99 PHE A O 1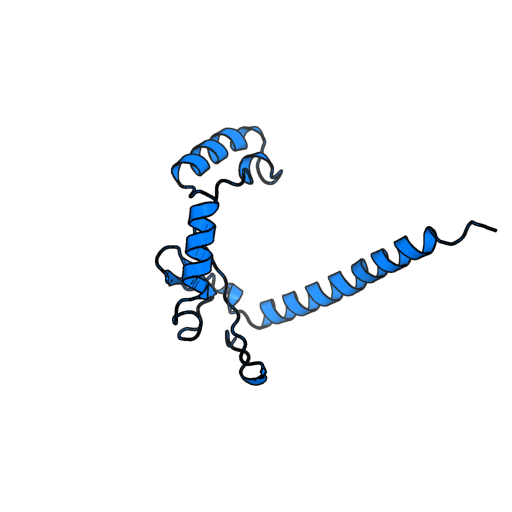
ATOM 774 N N . LEU A 1 100 ? 7.585 8.610 -13.859 1.00 92.31 100 LEU A N 1
ATOM 775 C CA . LEU A 1 100 ? 8.206 8.791 -12.547 1.00 92.31 100 LEU A CA 1
ATOM 776 C C . LEU A 1 100 ? 9.711 9.048 -12.669 1.00 92.31 100 LEU A C 1
ATOM 778 O O . LEU A 1 100 ? 10.192 9.999 -12.058 1.00 92.31 100 LEU A O 1
ATOM 782 N N . GLU A 1 101 ? 10.424 8.277 -13.495 1.00 92.88 101 GLU A N 1
ATOM 783 C CA . GLU A 1 101 ? 11.848 8.497 -13.800 1.00 92.88 101 GLU A CA 1
ATOM 784 C C . GLU A 1 101 ? 12.094 9.909 -14.350 1.00 92.88 101 GLU A C 1
ATOM 786 O O . GLU A 1 101 ? 12.913 10.660 -13.820 1.00 92.88 101 GLU A O 1
ATOM 791 N N . ASP A 1 102 ? 11.305 10.328 -15.343 1.00 93.38 102 ASP A N 1
ATOM 792 C CA . ASP A 1 102 ? 11.377 11.673 -15.918 1.00 93.38 102 ASP A CA 1
ATOM 793 C C . ASP A 1 102 ? 11.123 12.764 -14.871 1.00 93.38 102 ASP A C 1
ATOM 795 O O . ASP A 1 102 ? 11.791 13.803 -14.845 1.00 93.38 102 ASP A O 1
ATOM 799 N N . THR A 1 103 ? 10.131 12.550 -14.006 1.00 92.06 103 THR A N 1
ATOM 800 C CA . THR A 1 103 ? 9.754 13.505 -12.962 1.00 92.06 103 THR A CA 1
ATOM 801 C C . THR A 1 103 ? 10.870 13.648 -11.934 1.00 92.06 103 THR A C 1
ATOM 803 O O . THR A 1 103 ? 11.235 14.778 -11.592 1.00 92.06 103 THR A O 1
ATOM 806 N N . VAL A 1 104 ? 11.438 12.529 -11.476 1.00 89.94 104 VAL A N 1
ATOM 807 C CA . VAL A 1 104 ? 12.565 12.502 -10.537 1.00 89.94 104 VAL A CA 1
ATOM 808 C C . VAL A 1 104 ? 13.796 13.142 -11.162 1.00 89.94 104 VAL A C 1
ATOM 810 O O . VAL A 1 104 ? 14.403 13.989 -10.520 1.00 89.94 104 VAL A O 1
ATOM 813 N N . ALA A 1 105 ? 14.133 12.843 -12.417 1.00 88.81 105 ALA A N 1
ATOM 814 C CA . ALA A 1 105 ? 15.274 13.462 -13.090 1.00 88.81 105 ALA A CA 1
ATOM 815 C C . ALA A 1 105 ? 15.137 14.994 -13.174 1.00 88.81 105 ALA A C 1
ATOM 817 O O . ALA A 1 105 ? 16.082 15.727 -12.882 1.00 88.81 105 ALA A O 1
ATOM 818 N N . ARG A 1 106 ? 13.941 15.500 -13.504 1.00 85.31 106 ARG A N 1
ATOM 819 C CA . ARG A 1 106 ? 13.685 16.947 -13.620 1.00 85.31 106 ARG A CA 1
ATOM 820 C C . ARG A 1 106 ? 13.703 17.680 -12.276 1.00 85.31 106 ARG A C 1
ATOM 822 O O . ARG A 1 106 ? 14.162 18.817 -12.221 1.00 85.31 106 ARG A O 1
ATOM 829 N N . HIS A 1 107 ? 13.204 17.060 -11.205 1.00 76.25 107 HIS A N 1
ATOM 830 C CA . HIS A 1 107 ? 13.087 17.706 -9.887 1.00 76.25 107 HIS A CA 1
ATOM 831 C C . HIS A 1 107 ? 14.259 17.390 -8.946 1.00 76.25 107 HIS A C 1
ATOM 833 O O . HIS A 1 107 ? 14.581 18.202 -8.084 1.00 76.25 107 HIS A O 1
ATOM 839 N N . GLY A 1 108 ? 14.939 16.260 -9.134 1.00 62.81 108 GLY A N 1
ATOM 840 C CA . GLY A 1 108 ? 16.197 15.925 -8.468 1.00 62.81 108 GLY A CA 1
ATOM 841 C C . GLY A 1 108 ? 17.335 16.836 -8.928 1.00 62.81 108 GLY A C 1
ATOM 842 O O . GLY A 1 108 ? 18.061 17.368 -8.095 1.00 62.81 108 GLY A O 1
ATOM 843 N N . ALA A 1 109 ? 17.403 17.146 -10.228 1.00 55.59 109 ALA A N 1
ATOM 844 C CA . ALA A 1 109 ? 18.343 18.137 -10.758 1.00 55.59 109 ALA A CA 1
ATOM 845 C C . ALA A 1 109 ? 18.096 19.557 -10.202 1.00 55.59 109 ALA A C 1
ATOM 847 O O . ALA A 1 109 ? 19.034 20.331 -10.021 1.00 55.59 109 ALA A O 1
ATOM 848 N N . ALA A 1 110 ? 16.843 19.907 -9.886 1.00 49.97 110 ALA A N 1
ATOM 849 C CA . ALA A 1 110 ? 16.512 21.188 -9.258 1.00 49.97 110 ALA A CA 1
ATOM 850 C C . ALA A 1 110 ? 16.960 21.267 -7.783 1.00 49.97 110 ALA A C 1
ATOM 852 O O . ALA A 1 110 ? 17.286 22.354 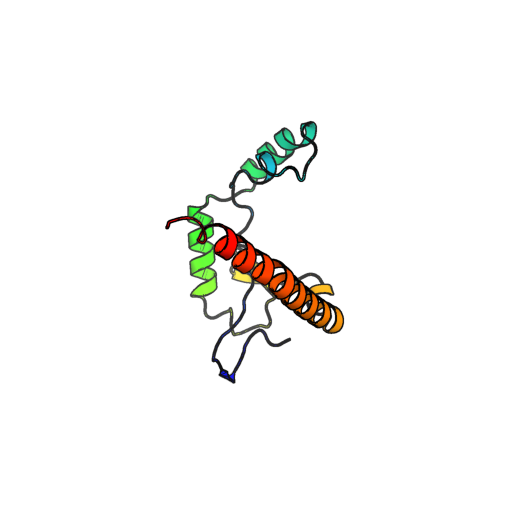-7.308 1.00 49.97 110 ALA A O 1
ATOM 853 N N . ALA A 1 111 ? 17.017 20.135 -7.071 1.00 50.97 111 ALA A N 1
ATOM 854 C CA . ALA A 1 111 ? 17.527 20.075 -5.701 1.00 50.97 111 ALA A CA 1
ATOM 855 C C . ALA A 1 111 ? 19.057 20.254 -5.644 1.00 50.97 111 ALA A C 1
ATOM 857 O O . ALA A 1 111 ? 19.549 20.973 -4.779 1.00 50.97 111 ALA A O 1
ATOM 858 N N . GLU A 1 112 ? 19.801 19.699 -6.608 1.00 50.47 112 GLU A N 1
ATOM 859 C CA . GLU A 1 112 ? 21.258 19.895 -6.704 1.00 50.47 112 GLU A CA 1
ATOM 860 C C . GLU A 1 112 ? 21.640 21.329 -7.124 1.00 50.47 112 GLU A C 1
ATOM 862 O O . GLU A 1 112 ? 22.616 21.891 -6.627 1.00 50.47 112 GLU A O 1
ATOM 867 N N . LEU A 1 113 ? 20.842 21.980 -7.980 1.00 47.50 113 LEU A N 1
ATOM 868 C CA . LEU A 1 113 ? 21.048 23.388 -8.354 1.00 47.50 113 LEU A CA 1
ATOM 869 C C . LEU A 1 113 ? 20.669 24.382 -7.243 1.00 47.50 113 LEU A C 1
ATOM 871 O O . LEU A 1 113 ? 21.259 25.460 -7.173 1.00 47.50 113 LEU A O 1
ATOM 875 N N . GLY A 1 114 ? 19.724 24.032 -6.365 1.00 45.97 114 GLY A N 1
ATOM 876 C CA . GLY A 1 114 ? 19.390 24.829 -5.181 1.00 45.97 114 GLY A CA 1
ATOM 877 C C . GLY A 1 114 ? 20.520 24.855 -4.148 1.00 45.97 114 GLY A C 1
ATOM 878 O O . GLY A 1 114 ? 20.815 25.916 -3.597 1.00 45.97 114 GLY A O 1
ATOM 879 N N . ASP A 1 115 ? 21.210 23.728 -3.957 1.00 44.81 115 ASP A N 1
ATOM 880 C CA . ASP A 1 115 ? 22.301 23.588 -2.981 1.00 44.81 115 ASP A CA 1
ATOM 881 C C . ASP A 1 115 ? 23.607 24.275 -3.443 1.00 44.81 115 ASP A C 1
ATOM 883 O O . ASP A 1 115 ? 24.368 24.821 -2.644 1.00 44.81 115 ASP A O 1
ATOM 887 N N . MET A 1 116 ? 23.833 24.394 -4.760 1.00 43.22 116 MET A N 1
ATOM 888 C CA . MET A 1 116 ? 24.987 25.139 -5.290 1.00 43.22 116 MET A CA 1
ATOM 889 C C . MET A 1 116 ? 24.872 26.669 -5.161 1.00 43.22 116 MET A C 1
ATOM 891 O O . MET A 1 116 ? 25.890 27.362 -5.215 1.00 43.22 116 MET A O 1
ATOM 895 N N . THR A 1 117 ? 23.674 27.228 -4.956 1.00 47.62 117 THR A N 1
ATOM 896 C CA . THR A 1 117 ? 23.500 28.690 -4.801 1.00 47.62 117 THR A CA 1
ATOM 897 C C . THR A 1 117 ? 23.728 29.203 -3.377 1.00 47.62 117 THR A C 1
ATOM 899 O O . THR A 1 117 ? 23.764 30.415 -3.166 1.00 47.62 117 THR A O 1
ATOM 902 N N . HIS A 1 118 ? 23.929 28.321 -2.392 1.00 42.78 118 HIS A N 1
ATOM 903 C CA . HIS A 1 118 ? 24.239 28.707 -1.007 1.00 42.78 118 HIS A CA 1
ATOM 904 C C . HIS A 1 118 ? 25.719 28.589 -0.631 1.00 42.78 118 HIS A C 1
ATOM 906 O O . HIS A 1 118 ? 26.089 28.990 0.469 1.00 42.78 118 HIS A O 1
ATOM 912 N N . ASN A 1 119 ? 26.584 28.136 -1.547 1.00 41.16 119 ASN A N 1
ATOM 913 C CA . ASN A 1 119 ? 28.008 27.930 -1.256 1.00 41.16 119 ASN A CA 1
ATOM 914 C C . ASN A 1 119 ? 28.967 28.893 -1.981 1.00 41.16 119 ASN A C 1
ATOM 916 O O . ASN A 1 119 ? 30.177 28.688 -1.970 1.00 41.16 119 ASN A O 1
ATOM 920 N N . THR A 1 120 ? 28.454 29.965 -2.594 1.00 44.28 120 THR A N 1
ATOM 921 C CA . THR A 1 120 ? 29.289 31.012 -3.211 1.00 44.28 120 THR A CA 1
ATOM 922 C C . THR A 1 120 ? 28.973 32.365 -2.587 1.00 44.28 120 THR A C 1
ATOM 924 O O . THR A 1 120 ? 28.252 33.148 -3.189 1.00 44.28 120 THR A O 1
ATOM 927 N N . LEU A 1 121 ? 29.458 32.614 -1.364 1.00 41.56 121 LEU A N 1
ATOM 928 C CA . LEU A 1 121 ? 29.725 33.956 -0.812 1.00 41.56 121 LEU A CA 1
ATOM 929 C C . LEU A 1 121 ? 30.366 33.850 0.587 1.00 41.56 121 LEU A C 1
ATOM 931 O O . LEU A 1 121 ? 29.755 34.217 1.582 1.00 41.56 121 LEU A O 1
ATOM 935 N N . VAL A 1 122 ? 31.607 33.357 0.663 1.00 39.22 122 VAL A N 1
ATOM 936 C CA . VAL A 1 122 ? 32.576 33.743 1.710 1.00 39.22 122 VAL A CA 1
ATOM 937 C C . VAL A 1 122 ? 33.991 33.630 1.127 1.00 39.22 122 VAL A C 1
ATOM 939 O O . VAL A 1 122 ? 34.608 32.578 1.252 1.00 39.22 122 VAL A O 1
ATOM 942 N N . VAL A 1 123 ? 34.465 34.690 0.461 1.00 39.06 123 VAL A N 1
ATOM 943 C CA . VAL A 1 123 ? 35.776 35.352 0.666 1.00 39.06 123 VAL A CA 1
ATOM 944 C C . VAL A 1 123 ? 35.616 36.799 0.212 1.00 39.06 123 VAL A C 1
ATOM 946 O O . VAL A 1 123 ? 35.106 36.994 -0.914 1.00 39.06 123 VAL A O 1
#

Radius of gyration: 20.5 Å; chains: 1; bounding box: 53×54×38 Å

Sequence (123 aa):
MASHHPEANVSFIGTFPGIVATGLVETSKTFPEWLRPFLGNAEKLIAISPEKSGVLHTTILSSPNPAQRPVTYFNSNLEGRLTNGLAYDADFVQWLWSFLEDTVARHGAAAELGDMTHNTLVV

pLDDT: mean 75.14, std 15.1, range [39.06, 94.56]

Organism: Polarella glacialis (NCBI:txid89957)